Protein AF-U1PG19-F1 (afdb_monomer_lite)

Organism: NCBI:txid1238424

pLDDT: mean 70.71, std 24.13, range [26.44, 97.69]

InterPro domains:
  IPR036271 Tetracyclin repressor-like, C-terminal domain superfamily [SSF48498] (44-128)
  IPR039538 BetI-type transcriptional repressor, C-terminal [PF13977] (46-130)

Secondary structure (DSSP, 8-state):
------------------------------HHHHHHHHHHHHSSHHHHHHHHHHHHHTT-HHHHHHHHHHHHHHHHHHHHHHHHHHHTTS-B-S-HHHHHHHHHHHHHHHHHHHHHHS---HHHHHHHHHHTTTSTT-B----

Sequence (143 aa):
GECDDTHLGTEETTMCIDSETNANEDIVSSPSDTAKKEFKHCVGAHSQAYVELRAQAAHDEVFRKTITANERKLREELRACVDAGVATGAFDIDNADHTTEFLLTLIEGAIFRGATTGKIDTDALADILDENSGLPFIRTTYD

Radius of gyration: 24.46 Å; chains: 1; bounding box: 50×34×93 Å

Structure (mmCIF, N/CA/C/O backbone):
data_AF-U1PG19-F1
#
_entry.id   AF-U1PG19-F1
#
loop_
_atom_site.group_PDB
_atom_site.id
_atom_site.type_symbol
_atom_site.label_atom_id
_atom_site.label_alt_id
_atom_site.label_comp_id
_atom_site.label_asym_id
_atom_site.label_entity_id
_atom_site.label_seq_id
_atom_site.pdbx_PDB_ins_code
_atom_site.Cartn_x
_atom_site.Cartn_y
_atom_site.Cartn_z
_atom_site.occupancy
_atom_site.B_iso_or_equiv
_atom_site.auth_seq_id
_atom_site.auth_comp_id
_atom_site.auth_asym_id
_atom_site.auth_atom_id
_atom_site.pdbx_PDB_model_num
ATOM 1 N N . GLY A 1 1 ? 27.770 17.665 76.343 1.00 36.44 1 GLY A N 1
ATOM 2 C CA . GLY A 1 1 ? 27.845 17.100 74.990 1.00 36.44 1 GLY A CA 1
ATOM 3 C C . GLY A 1 1 ? 26.553 17.483 74.318 1.00 36.44 1 GLY A C 1
ATOM 4 O O . GLY A 1 1 ? 25.527 17.072 74.836 1.00 36.44 1 GLY A O 1
ATOM 5 N N . GLU A 1 2 ? 26.511 18.475 73.429 1.00 33.19 2 GLU A N 1
ATOM 6 C CA . GLU A 1 2 ? 27.207 18.511 72.122 1.00 33.19 2 GLU A CA 1
ATOM 7 C C . GLU A 1 2 ? 26.590 17.425 71.225 1.00 33.19 2 GLU A C 1
ATOM 9 O O . GLU A 1 2 ? 26.750 16.246 71.526 1.00 33.19 2 GLU A O 1
ATOM 14 N N . CYS A 1 3 ? 25.639 17.827 70.365 1.00 30.17 3 CYS A N 1
ATOM 15 C CA . CYS A 1 3 ? 25.789 17.928 68.892 1.00 30.17 3 CYS A CA 1
ATOM 16 C C . CYS A 1 3 ? 25.324 16.621 68.211 1.00 30.17 3 CYS A C 1
ATOM 18 O O . CYS A 1 3 ? 25.490 15.558 68.788 1.00 30.17 3 CYS A O 1
ATOM 20 N N . ASP A 1 4 ? 24.746 16.562 67.014 1.00 33.22 4 ASP A N 1
ATOM 21 C CA . ASP A 1 4 ? 24.291 17.536 66.022 1.00 33.22 4 ASP A CA 1
ATOM 22 C C . ASP A 1 4 ? 23.491 16.751 64.951 1.00 33.22 4 ASP A C 1
ATOM 24 O O . ASP A 1 4 ? 23.445 15.520 64.953 1.00 33.22 4 ASP A O 1
ATOM 28 N N . ASP A 1 5 ? 22.876 17.525 64.076 1.00 37.34 5 ASP A N 1
ATOM 29 C CA . ASP A 1 5 ? 22.006 17.306 62.933 1.00 37.34 5 ASP A CA 1
ATOM 30 C C . ASP A 1 5 ? 22.336 16.251 61.846 1.00 37.34 5 ASP A C 1
ATOM 32 O O . ASP A 1 5 ? 23.478 15.971 61.494 1.00 37.34 5 ASP A O 1
ATOM 36 N N . THR A 1 6 ? 21.246 15.884 61.150 1.00 35.66 6 THR A N 1
ATOM 37 C CA . THR A 1 6 ? 21.113 15.577 59.702 1.00 35.66 6 THR A CA 1
ATOM 38 C C . THR A 1 6 ? 21.745 14.310 59.098 1.00 35.66 6 THR A C 1
ATOM 40 O O . THR A 1 6 ? 22.948 14.108 59.132 1.00 35.66 6 THR A O 1
ATOM 43 N N . HIS A 1 7 ? 20.952 13.513 58.366 1.00 34.75 7 HIS A N 1
ATOM 44 C CA . HIS A 1 7 ? 20.749 13.692 56.915 1.00 34.75 7 HIS A CA 1
ATOM 45 C C . HIS A 1 7 ? 19.692 12.713 56.368 1.00 34.75 7 HIS A C 1
ATOM 47 O O . HIS A 1 7 ? 19.618 11.557 56.782 1.00 34.75 7 HIS A O 1
ATOM 53 N N . LEU A 1 8 ? 18.867 13.202 55.436 1.00 38.91 8 LEU A N 1
ATOM 54 C CA . LEU A 1 8 ? 17.895 12.426 54.668 1.00 38.91 8 LEU A CA 1
ATOM 55 C C . LEU A 1 8 ? 18.601 11.353 53.827 1.00 38.91 8 LEU A C 1
ATOM 57 O O . LEU A 1 8 ? 19.460 11.678 53.012 1.00 38.91 8 LEU A O 1
ATOM 61 N N . GLY A 1 9 ? 18.193 10.095 53.980 1.00 29.94 9 GLY A N 1
ATOM 62 C CA . GLY A 1 9 ? 18.505 9.029 53.032 1.00 29.94 9 GLY A CA 1
ATOM 63 C C . GLY A 1 9 ? 17.365 8.891 52.031 1.00 29.94 9 GLY A C 1
ATOM 64 O O . GLY A 1 9 ? 16.399 8.183 52.293 1.00 29.94 9 GLY A O 1
ATOM 65 N N . THR A 1 10 ? 17.447 9.599 50.907 1.00 32.84 10 THR A N 1
ATOM 66 C CA . THR A 1 10 ? 16.687 9.259 49.700 1.00 32.84 10 THR A CA 1
ATOM 67 C C . THR A 1 10 ? 17.171 7.907 49.193 1.00 32.84 10 THR A C 1
ATOM 69 O O . THR A 1 10 ? 18.342 7.758 48.852 1.00 32.84 10 THR A O 1
ATOM 72 N N . GLU A 1 11 ? 16.275 6.924 49.143 1.00 37.97 11 GLU A N 1
ATOM 73 C CA . GLU A 1 11 ? 16.494 5.680 48.408 1.00 37.97 11 GLU A CA 1
ATOM 74 C C . GLU A 1 11 ? 16.505 6.001 46.909 1.00 37.97 11 GLU A C 1
ATOM 76 O O . GLU A 1 11 ? 15.477 6.022 46.232 1.00 37.97 11 GLU A O 1
ATOM 81 N N . GLU A 1 12 ? 17.688 6.319 46.393 1.00 36.06 12 GLU A N 1
ATOM 82 C CA . GLU A 1 12 ? 17.942 6.380 44.963 1.00 36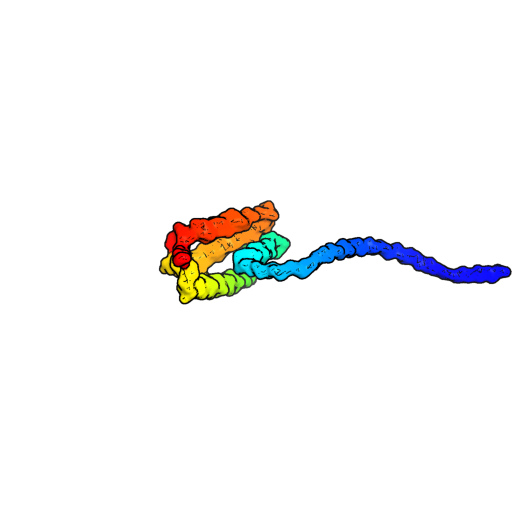.06 12 GLU A CA 1
ATOM 83 C C . GLU A 1 12 ? 18.011 4.932 44.457 1.00 36.06 12 GLU A C 1
ATOM 85 O O . GLU A 1 12 ? 18.976 4.203 44.687 1.00 36.06 12 GLU A O 1
ATOM 90 N N . THR A 1 13 ? 16.927 4.472 43.829 1.00 35.47 13 THR A N 1
ATOM 91 C CA . THR A 1 13 ? 16.932 3.211 43.084 1.00 35.47 13 THR A CA 1
ATOM 92 C C . THR A 1 13 ? 17.860 3.390 41.889 1.00 35.47 13 THR A C 1
ATOM 94 O O . THR A 1 13 ? 17.496 4.016 40.895 1.00 35.47 13 THR A O 1
ATOM 97 N N . THR A 1 14 ? 19.070 2.849 42.004 1.00 31.23 14 THR A N 1
ATOM 98 C CA . THR A 1 14 ? 20.024 2.701 40.906 1.00 31.23 14 THR A CA 1
ATOM 99 C C . THR A 1 14 ? 19.351 1.977 39.744 1.00 31.23 14 THR A C 1
ATOM 101 O O . THR A 1 14 ? 19.089 0.776 39.800 1.00 31.23 14 THR A O 1
ATOM 104 N N . MET A 1 15 ? 19.065 2.723 38.680 1.00 26.44 15 MET A N 1
ATOM 105 C CA . MET A 1 15 ? 18.690 2.182 37.382 1.00 26.44 15 MET A CA 1
ATOM 106 C C . MET A 1 15 ? 19.957 1.577 36.765 1.00 26.44 15 MET A C 1
ATOM 108 O O . MET A 1 15 ? 20.896 2.305 36.442 1.00 26.44 15 MET A O 1
ATOM 112 N N . CYS A 1 16 ? 20.024 0.250 36.642 1.00 27.67 16 CYS A N 1
ATOM 113 C CA . CYS A 1 16 ? 21.092 -0.405 35.891 1.00 27.67 16 CYS A CA 1
ATOM 114 C C . CYS A 1 16 ? 20.955 -0.007 34.417 1.00 27.67 16 CYS A C 1
ATOM 116 O O . CYS A 1 16 ? 20.045 -0.458 33.725 1.00 27.67 16 CYS A O 1
ATOM 118 N N . ILE A 1 17 ? 21.830 0.885 33.955 1.00 37.16 17 ILE A N 1
ATOM 119 C CA . ILE A 1 17 ? 22.062 1.089 32.529 1.00 37.16 17 ILE A CA 1
ATOM 120 C C . ILE A 1 17 ? 23.003 -0.031 32.107 1.00 37.16 17 ILE A C 1
ATOM 122 O O . ILE A 1 17 ? 24.210 0.045 32.355 1.00 37.16 17 ILE A O 1
ATOM 126 N N . ASP A 1 18 ? 22.450 -1.059 31.472 1.00 30.31 18 ASP A N 1
ATOM 127 C CA . ASP A 1 18 ? 23.242 -2.040 30.742 1.00 30.31 18 ASP A CA 1
ATOM 128 C C . ASP A 1 18 ? 23.890 -1.311 29.562 1.00 30.31 18 ASP A C 1
ATOM 130 O O . ASP A 1 18 ? 23.315 -1.112 28.493 1.00 30.31 18 ASP A O 1
ATOM 134 N N . SER A 1 19 ? 25.100 -0.817 29.814 1.00 38.44 19 SER A N 1
ATOM 135 C CA . SER A 1 19 ? 25.987 -0.276 28.798 1.00 38.44 19 SER A CA 1
ATOM 136 C C . SER A 1 19 ? 26.567 -1.455 28.028 1.00 38.44 19 SER A C 1
ATOM 138 O O . SER A 1 19 ? 27.701 -1.874 28.270 1.00 38.44 19 SER A O 1
ATOM 140 N N . GLU A 1 20 ? 25.787 -2.011 27.103 1.00 42.38 20 GLU A N 1
ATOM 141 C CA . GLU A 1 20 ? 26.351 -2.858 26.061 1.00 42.38 20 GLU A CA 1
ATOM 142 C C . GLU A 1 20 ? 27.177 -1.970 25.134 1.00 42.38 20 GLU A C 1
ATOM 144 O O . GLU A 1 20 ? 26.706 -1.303 24.215 1.00 42.38 20 GLU A O 1
ATOM 149 N N . THR A 1 21 ? 28.464 -1.946 25.462 1.00 42.09 21 THR A N 1
ATOM 150 C CA . THR A 1 21 ? 29.533 -1.575 24.552 1.00 42.09 21 THR A CA 1
ATOM 151 C C . THR A 1 21 ? 29.365 -2.450 23.322 1.00 42.09 21 THR A C 1
ATOM 153 O O . THR A 1 21 ? 29.509 -3.666 23.435 1.00 42.09 21 THR A O 1
ATOM 156 N N . ASN A 1 22 ? 29.095 -1.869 22.156 1.00 38.94 22 ASN A N 1
ATOM 157 C CA . ASN A 1 22 ? 29.403 -2.586 20.936 1.00 38.94 22 ASN A CA 1
ATOM 158 C C . ASN A 1 22 ? 30.220 -1.737 19.985 1.00 38.94 22 ASN A C 1
ATOM 160 O O . ASN A 1 22 ? 29.912 -0.587 19.674 1.00 38.94 22 ASN A O 1
ATOM 164 N N . ALA A 1 23 ? 31.349 -2.345 19.659 1.00 34.22 23 ALA A N 1
ATOM 165 C 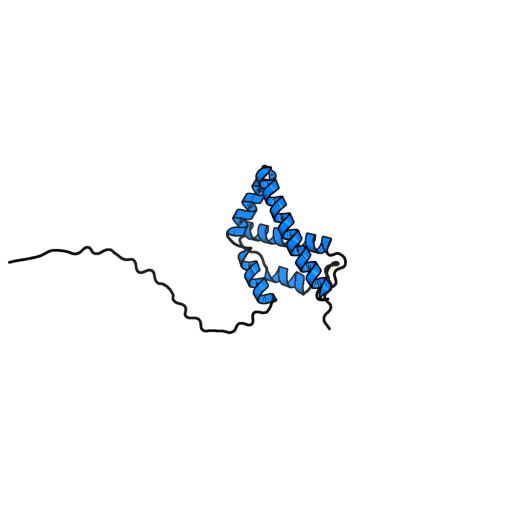CA . ALA A 1 23 ? 32.406 -1.812 18.858 1.00 34.22 23 ALA A CA 1
ATOM 166 C C . ALA A 1 23 ? 31.903 -1.506 17.450 1.00 34.22 23 ALA A C 1
ATOM 168 O O . ALA A 1 23 ? 30.953 -2.088 16.937 1.00 34.22 23 ALA A O 1
ATOM 169 N N . ASN A 1 24 ? 32.611 -0.560 16.862 1.00 45.06 24 ASN A N 1
ATOM 170 C CA . ASN A 1 24 ? 32.542 -0.121 15.490 1.00 45.06 24 ASN A CA 1
ATOM 171 C C . ASN A 1 24 ? 32.659 -1.320 14.523 1.00 45.06 24 ASN A C 1
ATOM 173 O O . ASN A 1 24 ? 33.767 -1.729 14.182 1.00 45.06 24 ASN A O 1
ATOM 177 N N . GLU A 1 25 ? 31.534 -1.881 14.085 1.00 39.22 25 GLU A N 1
ATOM 178 C CA . GLU A 1 25 ? 31.471 -2.631 12.834 1.00 39.22 25 GLU A CA 1
ATOM 179 C C . GLU A 1 25 ? 31.014 -1.655 11.752 1.00 39.22 25 GLU A C 1
ATOM 181 O O . GLU A 1 25 ? 29.897 -1.138 11.788 1.00 39.22 25 GLU A O 1
ATOM 186 N N . ASP A 1 26 ? 31.908 -1.377 10.802 1.00 39.78 26 ASP A N 1
ATOM 187 C CA . ASP A 1 26 ? 31.567 -0.813 9.498 1.00 39.78 26 ASP A CA 1
ATOM 188 C C . ASP A 1 26 ? 30.615 -1.789 8.792 1.00 39.78 26 ASP A C 1
ATOM 190 O O . ASP A 1 26 ? 31.011 -2.611 7.965 1.00 39.78 26 ASP A O 1
ATOM 194 N N . ILE A 1 27 ? 29.334 -1.740 9.150 1.00 46.56 27 ILE A N 1
ATOM 195 C CA . ILE A 1 27 ? 28.289 -2.449 8.430 1.00 46.56 27 ILE A CA 1
ATOM 196 C C . ILE A 1 27 ? 28.013 -1.605 7.192 1.00 46.56 27 ILE A C 1
ATOM 198 O O . ILE A 1 27 ? 27.209 -0.671 7.212 1.00 46.56 27 ILE A O 1
ATOM 202 N N . VAL A 1 28 ? 28.688 -1.941 6.091 1.00 42.88 28 VAL A N 1
ATOM 203 C CA . VAL A 1 28 ? 28.169 -1.655 4.751 1.00 42.88 28 VAL A CA 1
ATOM 204 C C . VAL A 1 28 ? 26.870 -2.450 4.632 1.00 42.88 28 VAL A C 1
ATOM 206 O O . VAL A 1 28 ? 26.850 -3.588 4.174 1.00 42.88 28 VAL A O 1
ATOM 209 N N . SER A 1 29 ? 25.794 -1.869 5.158 1.00 47.28 29 SER A N 1
ATOM 210 C CA . SER A 1 29 ? 24.448 -2.417 5.086 1.00 47.28 29 SER A CA 1
ATOM 211 C C . SER A 1 29 ? 24.073 -2.450 3.617 1.00 47.28 29 SER A C 1
ATOM 213 O O . SER A 1 29 ? 24.090 -1.411 2.947 1.00 47.28 29 SER A O 1
ATOM 215 N N . SER A 1 30 ? 23.766 -3.634 3.094 1.00 43.50 30 SER A N 1
ATOM 216 C CA . SER A 1 30 ? 23.215 -3.708 1.751 1.00 43.50 30 SER A CA 1
ATOM 217 C C . SER A 1 30 ? 21.875 -2.946 1.719 1.00 43.50 30 SER A C 1
ATOM 219 O O . SER A 1 30 ? 21.217 -2.768 2.756 1.00 43.50 30 SER A O 1
ATOM 221 N N . PRO A 1 31 ? 21.418 -2.475 0.547 1.00 50.66 31 PRO A N 1
ATOM 222 C CA . PRO A 1 31 ? 20.086 -1.885 0.422 1.00 50.66 31 PRO A CA 1
ATOM 223 C C . PRO A 1 31 ? 18.978 -2.806 0.971 1.00 50.66 31 PRO A C 1
ATOM 225 O O . PRO A 1 31 ? 18.011 -2.315 1.549 1.00 50.66 31 PRO A O 1
ATOM 228 N N . SER A 1 32 ? 19.166 -4.131 0.874 1.00 46.75 32 SER A N 1
ATOM 229 C CA . SER A 1 32 ? 18.267 -5.158 1.419 1.00 46.75 32 SER A CA 1
ATOM 230 C C . SER A 1 32 ? 18.247 -5.172 2.953 1.00 46.75 32 SER A C 1
ATOM 232 O O . SER A 1 32 ? 17.175 -5.181 3.555 1.00 46.75 32 SER A O 1
ATOM 234 N N . ASP A 1 33 ? 19.405 -5.079 3.611 1.00 43.47 33 ASP A N 1
ATOM 235 C CA . ASP A 1 33 ? 19.487 -5.078 5.082 1.00 43.47 33 ASP A CA 1
ATOM 236 C C . ASP A 1 33 ? 18.884 -3.805 5.689 1.00 43.47 33 ASP A C 1
ATOM 238 O O . ASP A 1 33 ? 18.214 -3.836 6.726 1.00 43.47 33 ASP A O 1
ATOM 242 N N . THR A 1 34 ? 19.049 -2.682 4.988 1.00 45.06 34 THR A N 1
ATOM 243 C CA . THR A 1 34 ? 18.416 -1.407 5.340 1.00 45.06 34 THR A CA 1
ATOM 244 C C . THR A 1 34 ? 16.896 -1.491 5.179 1.00 45.06 34 THR A C 1
ATOM 246 O O . THR A 1 34 ? 16.165 -1.131 6.099 1.00 45.06 34 THR A O 1
ATOM 249 N N . ALA A 1 35 ? 16.406 -2.046 4.065 1.00 51.34 35 ALA A N 1
ATOM 250 C CA . ALA A 1 35 ? 14.975 -2.237 3.830 1.00 51.34 35 ALA A CA 1
ATOM 251 C C . ALA A 1 35 ? 14.327 -3.161 4.878 1.00 51.34 35 ALA A C 1
ATOM 253 O O . ALA A 1 35 ? 13.268 -2.833 5.414 1.00 51.34 35 ALA A O 1
ATOM 254 N N . LYS A 1 36 ? 14.990 -4.268 5.243 1.00 44.03 36 LYS A N 1
ATOM 255 C CA . LYS A 1 36 ? 14.539 -5.194 6.299 1.00 44.03 36 LYS A CA 1
ATOM 256 C C . LYS A 1 36 ? 14.425 -4.507 7.664 1.00 44.03 36 LYS A C 1
ATOM 258 O O . LYS A 1 36 ? 13.453 -4.723 8.391 1.00 44.03 36 LYS A O 1
ATOM 263 N N . LYS A 1 37 ? 15.395 -3.654 8.015 1.00 43.03 37 LYS A N 1
ATOM 264 C CA . LYS A 1 37 ? 15.402 -2.904 9.281 1.00 43.03 37 LYS A CA 1
ATOM 265 C C . LYS A 1 37 ? 14.277 -1.867 9.351 1.00 43.03 37 LYS A C 1
ATOM 267 O O . LYS A 1 37 ? 13.609 -1.781 10.380 1.00 43.03 37 LYS A O 1
ATOM 272 N N . GLU A 1 38 ? 14.031 -1.138 8.265 1.00 50.62 38 GLU A N 1
ATOM 273 C CA . GLU A 1 38 ? 12.955 -0.140 8.181 1.00 50.62 38 GLU A CA 1
ATOM 274 C C . GLU A 1 38 ? 11.563 -0.794 8.219 1.00 50.62 38 GLU A C 1
ATOM 276 O O . GLU A 1 38 ? 10.682 -0.350 8.960 1.00 50.62 38 GLU A O 1
ATOM 281 N N . PHE A 1 39 ? 11.374 -1.925 7.527 1.00 49.50 39 PHE A N 1
ATOM 282 C CA . PHE A 1 39 ? 10.097 -2.648 7.538 1.00 49.50 39 PHE A CA 1
ATOM 283 C C . PHE A 1 39 ? 9.704 -3.142 8.936 1.00 49.50 39 PHE A C 1
ATOM 285 O O . PHE A 1 39 ? 8.527 -3.123 9.302 1.00 49.50 39 PHE A O 1
ATOM 292 N N . LYS A 1 40 ? 10.686 -3.534 9.757 1.00 49.25 40 LYS A N 1
ATOM 293 C CA . LYS A 1 40 ? 10.459 -3.981 11.138 1.00 49.25 40 LYS A CA 1
ATOM 294 C C . LYS A 1 40 ? 9.841 -2.887 12.020 1.00 49.25 40 LYS A C 1
ATOM 296 O O . LYS A 1 40 ? 9.074 -3.207 12.923 1.00 49.25 40 LYS A O 1
ATOM 301 N N . HIS A 1 41 ? 10.117 -1.607 11.757 1.00 50.75 41 HIS A N 1
ATOM 302 C CA . HIS A 1 41 ? 9.534 -0.485 12.507 1.00 50.75 41 HIS A CA 1
ATOM 303 C C . HIS A 1 41 ? 8.097 -0.140 12.084 1.00 50.75 41 HIS A C 1
ATOM 305 O O . HIS A 1 41 ? 7.339 0.410 12.887 1.00 50.75 41 HIS A O 1
ATOM 311 N N . CYS A 1 42 ? 7.674 -0.525 10.877 1.00 52.16 42 CYS A N 1
ATOM 312 C CA . CYS A 1 42 ? 6.280 -0.405 10.441 1.00 52.16 42 CYS A CA 1
ATOM 313 C C . CYS A 1 42 ? 5.349 -1.419 11.134 1.00 52.16 42 CYS A C 1
ATOM 315 O O . CYS A 1 42 ? 4.132 -1.231 11.148 1.00 52.16 42 CYS A O 1
ATOM 317 N N . VAL A 1 43 ? 5.907 -2.472 11.741 1.00 53.75 43 VAL A N 1
ATOM 318 C CA . VAL A 1 43 ? 5.181 -3.588 12.363 1.00 53.75 43 VAL A CA 1
ATOM 319 C C . VAL A 1 43 ? 5.393 -3.561 13.885 1.00 53.75 43 VAL A C 1
ATOM 321 O O . VAL A 1 43 ? 6.097 -4.381 14.464 1.00 53.75 43 VAL A O 1
ATOM 324 N N . GLY A 1 44 ? 4.799 -2.566 14.548 1.00 59.53 44 GLY A N 1
ATOM 325 C CA . GLY A 1 44 ? 4.887 -2.364 16.005 1.00 59.53 44 GLY A CA 1
ATOM 326 C C . GLY A 1 44 ? 3.699 -1.567 16.558 1.00 59.53 44 GLY A C 1
ATOM 327 O O . GLY A 1 44 ? 2.645 -1.535 15.926 1.00 59.53 44 GLY A O 1
ATOM 328 N N . ALA A 1 45 ? 3.843 -0.872 17.694 1.00 62.03 45 ALA A N 1
ATOM 329 C CA . ALA A 1 45 ? 2.764 -0.060 18.295 1.00 62.03 45 ALA A CA 1
ATOM 330 C C . ALA A 1 45 ? 2.139 0.966 17.317 1.00 62.03 45 ALA A C 1
ATOM 332 O O . ALA A 1 45 ? 0.943 1.246 17.372 1.00 62.03 45 ALA A O 1
ATOM 333 N N . HIS A 1 46 ? 2.924 1.463 16.355 1.00 73.12 46 HIS A N 1
ATOM 334 C CA . HIS A 1 46 ? 2.453 2.345 15.282 1.00 73.12 46 HIS A CA 1
ATOM 335 C C . HIS A 1 46 ? 1.418 1.682 14.352 1.00 73.12 46 HIS A C 1
ATOM 337 O O . HIS A 1 46 ? 0.491 2.349 13.896 1.00 73.12 46 HIS A O 1
ATOM 343 N N . SER A 1 47 ? 1.523 0.369 14.115 1.00 81.25 47 SER A N 1
ATOM 344 C CA . SER A 1 47 ? 0.579 -0.383 13.275 1.00 81.25 47 SER A CA 1
ATOM 345 C C . SER A 1 47 ? -0.798 -0.530 13.929 1.00 81.25 47 SER A C 1
ATOM 347 O O . SER A 1 47 ? -1.814 -0.424 13.246 1.00 81.25 47 SER A O 1
ATOM 349 N N . GLN A 1 48 ? -0.849 -0.698 15.256 1.00 88.00 48 GLN A N 1
ATOM 350 C CA . GLN A 1 48 ? -2.103 -0.793 16.011 1.00 88.00 48 GLN A CA 1
ATOM 351 C C . GLN A 1 48 ? -2.882 0.521 15.951 1.00 88.00 48 GLN A C 1
ATOM 353 O O . GLN A 1 48 ? -4.038 0.528 15.530 1.00 88.00 48 GLN A O 1
ATOM 358 N N . ALA A 1 49 ? -2.215 1.640 16.250 1.00 89.38 49 ALA A N 1
ATOM 359 C CA . ALA A 1 49 ? -2.817 2.966 16.139 1.00 89.38 49 ALA A CA 1
ATOM 360 C C . ALA A 1 49 ? -3.308 3.257 14.708 1.00 89.38 49 ALA A C 1
ATOM 362 O O . ALA A 1 49 ? -4.403 3.781 14.513 1.00 89.38 49 ALA A O 1
ATOM 363 N N . TYR A 1 50 ? -2.534 2.877 13.686 1.00 89.50 50 TYR A N 1
ATOM 364 C CA . TYR A 1 50 ? -2.949 3.032 12.291 1.00 89.50 50 TYR A CA 1
ATOM 365 C C . TYR A 1 50 ? -4.223 2.231 11.961 1.00 89.50 50 TYR A C 1
ATOM 367 O O . TYR A 1 50 ? -5.136 2.761 11.323 1.00 89.50 50 TYR A O 1
ATOM 375 N N . VAL A 1 51 ? -4.326 0.980 12.424 1.00 92.88 51 VAL A N 1
ATOM 376 C CA . VAL A 1 51 ? -5.524 0.147 12.223 1.00 92.88 51 VAL A CA 1
ATOM 377 C C . VAL A 1 51 ? -6.748 0.734 12.926 1.00 92.88 51 VAL A C 1
ATOM 379 O O . VAL A 1 51 ? -7.826 0.772 12.331 1.00 92.88 51 VAL A O 1
ATOM 382 N N . GLU A 1 52 ? -6.598 1.249 14.145 1.00 93.31 52 GLU A N 1
ATOM 383 C CA . GLU A 1 52 ? -7.686 1.918 14.869 1.00 93.31 52 GLU A CA 1
ATOM 384 C C . GLU A 1 52 ? -8.201 3.152 14.114 1.00 93.31 52 GLU A C 1
ATOM 386 O O . GLU A 1 52 ? -9.411 3.320 13.946 1.00 93.31 52 GLU A O 1
ATOM 391 N N . LEU A 1 53 ? -7.299 3.982 13.578 1.00 93.12 53 LEU A N 1
ATOM 392 C CA . LEU A 1 53 ? -7.667 5.143 12.759 1.00 93.12 53 LEU A CA 1
ATOM 393 C C . LEU A 1 53 ? -8.399 4.733 11.470 1.00 93.12 53 LEU A C 1
ATOM 395 O O . LEU A 1 53 ? -9.385 5.368 11.087 1.00 93.12 53 LEU A O 1
ATOM 399 N N . ARG A 1 54 ? -7.960 3.652 10.812 1.00 93.12 54 ARG A N 1
ATOM 400 C CA . ARG A 1 54 ? -8.634 3.094 9.624 1.00 93.12 54 ARG A CA 1
ATOM 401 C C . ARG A 1 54 ? -10.022 2.548 9.956 1.00 93.12 54 ARG A C 1
ATOM 403 O O . ARG A 1 54 ? -10.943 2.730 9.162 1.00 93.12 54 ARG A O 1
ATOM 410 N N . ALA A 1 55 ? -10.203 1.948 11.132 1.00 95.06 55 ALA A N 1
ATOM 411 C CA . ALA A 1 55 ? -11.520 1.517 11.593 1.00 95.06 55 ALA A CA 1
ATOM 412 C C . ALA A 1 55 ? -12.476 2.712 11.768 1.00 95.06 55 ALA A C 1
ATOM 414 O O . ALA A 1 55 ? -13.626 2.642 11.338 1.00 95.06 55 ALA A O 1
ATOM 415 N N . GLN A 1 56 ? -11.999 3.842 12.308 1.00 96.00 56 GLN A N 1
ATOM 416 C CA . GLN A 1 56 ? -12.810 5.065 12.409 1.00 96.00 56 GLN A CA 1
ATOM 417 C C . GLN A 1 56 ? -13.170 5.646 11.034 1.00 96.00 56 GLN A C 1
ATOM 419 O O . GLN A 1 56 ? -14.306 6.065 10.818 1.00 96.00 56 GLN A O 1
ATOM 424 N N . ALA A 1 57 ? -12.249 5.614 10.066 1.00 96.56 57 ALA A N 1
ATOM 425 C CA . ALA A 1 57 ? -12.484 6.113 8.706 1.00 96.56 57 ALA A CA 1
ATOM 426 C C . ALA A 1 57 ? -13.659 5.429 7.970 1.00 96.56 57 ALA A C 1
ATOM 428 O O . ALA A 1 57 ? -14.271 6.027 7.072 1.00 96.56 57 ALA A O 1
ATOM 429 N N . ALA A 1 58 ? -14.019 4.200 8.359 1.00 95.75 58 ALA A N 1
ATOM 430 C CA . ALA A 1 58 ? -15.196 3.511 7.829 1.00 95.75 58 ALA A CA 1
ATOM 431 C C . ALA A 1 58 ? -16.509 4.233 8.183 1.00 95.75 58 ALA A C 1
ATOM 433 O O . ALA A 1 58 ? -17.473 4.184 7.416 1.00 95.75 58 ALA A O 1
ATOM 434 N N . HIS A 1 59 ? -16.536 4.962 9.299 1.00 95.81 59 HIS A N 1
ATOM 435 C CA . HIS A 1 59 ? -17.744 5.579 9.850 1.00 95.81 59 HIS A CA 1
ATOM 436 C C . HIS A 1 59 ? -17.669 7.108 9.958 1.00 95.81 59 HIS A C 1
ATOM 438 O O . HIS A 1 59 ? -18.712 7.748 10.056 1.00 95.81 59 HIS A O 1
ATOM 444 N N . ASP A 1 60 ? -16.475 7.698 9.873 1.00 97.69 60 ASP A N 1
ATOM 445 C CA . ASP A 1 60 ? -16.247 9.135 10.035 1.00 97.69 60 ASP A CA 1
ATOM 446 C C . ASP A 1 60 ? -15.521 9.747 8.822 1.00 97.69 60 ASP A C 1
ATOM 448 O O . ASP A 1 60 ? -14.465 9.280 8.381 1.00 97.69 60 ASP A O 1
ATOM 452 N N . GLU A 1 61 ? -16.093 10.820 8.266 1.00 96.06 61 GLU A N 1
ATOM 453 C CA . GLU A 1 61 ? -15.580 11.478 7.060 1.00 96.06 61 GLU A CA 1
ATOM 454 C C . GLU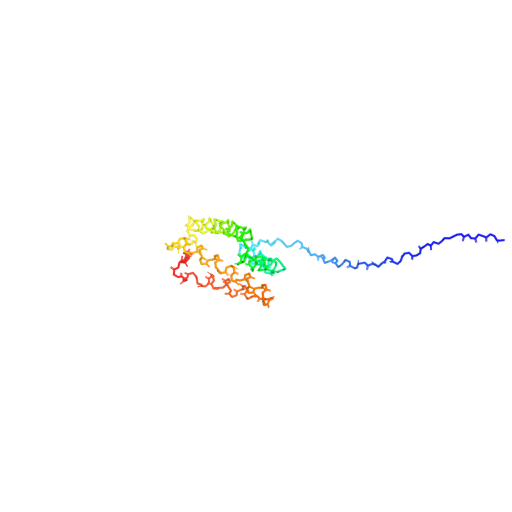 A 1 61 ? -14.261 12.234 7.260 1.00 96.06 61 GLU A C 1
ATOM 456 O O . GLU A 1 61 ? -13.486 12.363 6.309 1.00 96.06 61 GLU A O 1
ATOM 461 N N . VAL A 1 62 ? -13.994 12.757 8.457 1.00 96.00 62 VAL A N 1
ATOM 462 C CA . VAL A 1 62 ? -12.744 13.463 8.770 1.00 96.00 62 VAL A CA 1
ATOM 463 C C . VAL A 1 62 ? -11.598 12.461 8.797 1.00 96.00 62 VAL A C 1
ATOM 465 O O . VAL A 1 62 ? -10.563 12.684 8.156 1.00 96.00 62 VAL A O 1
ATOM 468 N N . PHE A 1 63 ? -11.808 11.318 9.454 1.00 93.88 63 PHE A N 1
ATOM 469 C CA . PHE A 1 63 ? -10.842 10.222 9.426 1.00 93.88 63 PHE A CA 1
ATOM 470 C C . PHE A 1 63 ? -10.674 9.675 8.008 1.00 93.88 63 PHE A C 1
ATOM 472 O O . PHE A 1 63 ? -9.542 9.511 7.558 1.00 93.88 63 PHE A O 1
ATOM 479 N N . ARG A 1 64 ? -11.765 9.500 7.249 1.00 97.06 64 ARG A N 1
ATOM 480 C CA . ARG A 1 64 ? -11.696 9.048 5.851 1.00 97.06 64 ARG A CA 1
ATOM 481 C C . ARG A 1 64 ? -10.863 9.972 4.974 1.00 97.06 64 ARG A C 1
ATOM 483 O O . ARG A 1 64 ? -9.958 9.501 4.299 1.00 97.06 64 ARG A O 1
ATOM 490 N N . LYS A 1 65 ? -11.106 11.285 5.024 1.00 96.88 65 LYS A N 1
ATOM 491 C CA . LYS A 1 65 ? -10.320 12.273 4.266 1.00 96.88 65 LYS A CA 1
ATOM 492 C C . LYS A 1 65 ? -8.841 12.223 4.632 1.00 96.88 65 LYS A C 1
ATOM 494 O O . LYS A 1 65 ? -7.996 12.301 3.744 1.00 96.88 65 LYS A O 1
ATOM 499 N N . THR A 1 66 ? -8.536 12.075 5.919 1.00 93.81 66 THR A N 1
ATOM 500 C CA . THR A 1 66 ? -7.155 11.996 6.410 1.00 93.81 66 THR A CA 1
ATOM 501 C C . THR A 1 66 ? -6.459 10.731 5.909 1.00 93.81 66 THR A C 1
ATOM 503 O O . THR A 1 66 ? -5.373 10.820 5.341 1.00 93.81 66 THR A O 1
ATOM 506 N N . ILE A 1 67 ? -7.102 9.567 6.045 1.00 93.94 67 ILE A N 1
ATOM 507 C CA . ILE A 1 67 ? -6.573 8.291 5.548 1.00 93.94 67 ILE A CA 1
ATOM 508 C C . ILE A 1 67 ? -6.385 8.333 4.029 1.00 93.94 67 ILE A C 1
ATOM 510 O O . ILE A 1 67 ? -5.293 8.034 3.562 1.00 93.94 67 ILE A O 1
ATOM 514 N N . THR A 1 68 ? -7.374 8.800 3.259 1.00 95.75 68 THR A N 1
ATOM 515 C CA . THR A 1 68 ? -7.263 8.923 1.795 1.00 95.75 68 THR A CA 1
ATOM 516 C C . THR A 1 68 ? -6.136 9.869 1.372 1.00 95.75 68 THR A C 1
ATOM 518 O O . THR A 1 68 ? -5.436 9.609 0.395 1.00 95.75 68 THR A O 1
ATOM 521 N N . ALA A 1 69 ? -5.928 10.978 2.089 1.00 94.62 69 ALA A N 1
ATOM 522 C CA . ALA A 1 69 ? -4.827 11.890 1.795 1.00 94.62 69 ALA A CA 1
ATOM 523 C C . ALA A 1 69 ? -3.457 11.251 2.066 1.00 94.62 69 ALA A C 1
ATOM 525 O O . ALA A 1 69 ? -2.528 11.473 1.289 1.00 94.62 69 ALA A O 1
ATOM 526 N N . ASN A 1 70 ? -3.335 10.464 3.136 1.00 91.31 70 ASN A N 1
ATOM 527 C CA . ASN A 1 70 ? -2.104 9.746 3.459 1.00 91.31 70 ASN A CA 1
ATOM 528 C C . ASN A 1 70 ? -1.830 8.610 2.470 1.00 91.31 70 ASN A C 1
ATOM 530 O O . ASN A 1 70 ? -0.717 8.509 1.968 1.00 91.31 70 ASN A O 1
ATOM 534 N N . GLU A 1 71 ? -2.842 7.808 2.144 1.00 94.56 71 GLU A N 1
ATOM 535 C CA . GLU A 1 71 ? -2.740 6.715 1.173 1.00 94.56 71 GLU A CA 1
ATOM 536 C C . GLU A 1 71 ? -2.324 7.237 -0.206 1.00 94.56 71 GLU A C 1
ATOM 538 O O . GLU A 1 71 ? -1.432 6.680 -0.839 1.00 94.56 71 GLU A O 1
ATOM 543 N N . ARG A 1 72 ? -2.875 8.381 -0.636 1.00 96.69 72 ARG A N 1
ATOM 544 C CA . ARG A 1 72 ? -2.461 9.033 -1.883 1.00 96.69 72 ARG A CA 1
ATOM 545 C C . ARG A 1 72 ? -0.982 9.423 -1.881 1.00 96.69 72 ARG A C 1
ATOM 547 O O . ARG A 1 72 ? -0.307 9.172 -2.871 1.00 96.69 72 ARG A O 1
ATOM 554 N N . LYS A 1 73 ? -0.474 10.003 -0.788 1.00 95.31 73 LYS A N 1
ATOM 555 C CA . LYS A 1 73 ? 0.955 10.345 -0.672 1.00 95.31 73 LYS A CA 1
ATOM 556 C C . LYS A 1 73 ? 1.836 9.099 -0.704 1.00 95.31 73 LYS A C 1
ATOM 558 O O . LYS A 1 73 ? 2.806 9.066 -1.447 1.00 95.31 73 LYS A O 1
ATOM 563 N N . LEU A 1 74 ? 1.459 8.062 0.045 1.00 92.69 74 LEU A N 1
ATOM 564 C CA . LEU A 1 74 ? 2.191 6.797 0.062 1.00 92.69 74 LEU A CA 1
ATOM 565 C C . LEU A 1 74 ? 2.209 6.142 -1.327 1.00 92.69 74 LEU A C 1
ATOM 567 O O . LEU A 1 74 ? 3.246 5.661 -1.771 1.00 92.69 74 LEU A O 1
ATOM 571 N N . ARG A 1 75 ? 1.082 6.178 -2.048 1.00 96.50 75 ARG A N 1
ATOM 572 C CA . ARG A 1 75 ? 0.998 5.721 -3.439 1.00 96.50 75 ARG A CA 1
ATOM 573 C C . ARG A 1 75 ? 1.929 6.518 -4.355 1.00 96.50 75 ARG A C 1
ATOM 575 O O . ARG A 1 75 ? 2.603 5.916 -5.183 1.00 96.50 75 ARG A O 1
ATOM 582 N N . GLU A 1 76 ? 1.949 7.846 -4.237 1.00 97.44 76 GLU A N 1
ATOM 583 C CA . GLU A 1 76 ? 2.814 8.729 -5.037 1.00 97.44 76 GLU A CA 1
ATOM 584 C C . GLU A 1 76 ? 4.305 8.421 -4.795 1.00 97.44 76 GLU A C 1
ATOM 586 O O . GLU A 1 76 ? 5.067 8.290 -5.752 1.00 97.44 76 GLU A O 1
ATOM 591 N N . GLU A 1 77 ? 4.712 8.224 -3.538 1.00 95.94 77 GLU A N 1
ATOM 592 C CA . GLU A 1 77 ? 6.084 7.839 -3.175 1.00 95.94 77 GLU A CA 1
ATOM 593 C C . GLU A 1 77 ? 6.450 6.452 -3.713 1.00 95.94 77 GLU A C 1
ATOM 595 O O . GLU A 1 77 ? 7.487 6.276 -4.354 1.00 95.94 77 GLU A O 1
ATOM 600 N N . LEU A 1 78 ? 5.566 5.472 -3.527 1.00 94.56 78 LEU A N 1
ATOM 601 C CA . LEU A 1 78 ? 5.770 4.114 -4.020 1.00 94.56 78 LEU A CA 1
ATOM 602 C C . LEU A 1 78 ? 5.855 4.073 -5.549 1.00 94.56 78 LEU A C 1
ATOM 604 O O . LEU A 1 78 ? 6.689 3.361 -6.107 1.00 94.56 78 LEU A O 1
ATOM 608 N N . ARG A 1 79 ? 5.034 4.872 -6.238 1.00 96.69 79 ARG A N 1
ATOM 609 C CA . ARG A 1 79 ? 5.094 5.021 -7.692 1.00 96.69 79 ARG A CA 1
ATOM 610 C C . ARG A 1 79 ? 6.429 5.603 -8.143 1.00 96.69 79 ARG A C 1
ATOM 612 O O . ARG A 1 79 ? 7.014 5.080 -9.086 1.00 96.69 79 ARG A O 1
ATOM 619 N N . ALA A 1 80 ? 6.939 6.618 -7.448 1.00 96.38 80 ALA A N 1
ATOM 620 C CA . ALA A 1 80 ? 8.244 7.194 -7.752 1.00 96.38 80 ALA A CA 1
ATOM 621 C C . ALA A 1 80 ? 9.382 6.170 -7.595 1.00 96.38 80 ALA A C 1
ATOM 623 O O . ALA A 1 80 ? 10.289 6.135 -8.425 1.00 96.38 80 ALA A O 1
ATOM 624 N N . CYS A 1 81 ? 9.324 5.298 -6.581 1.00 93.12 81 CYS A N 1
ATOM 625 C CA . CYS A 1 81 ? 10.284 4.200 -6.424 1.00 93.12 81 CYS A CA 1
ATOM 626 C C . CYS A 1 81 ? 10.211 3.192 -7.580 1.00 93.12 81 CYS A C 1
ATOM 628 O O . CYS A 1 81 ? 11.247 2.785 -8.107 1.00 93.12 81 CYS A O 1
ATOM 630 N N . VAL A 1 82 ? 8.998 2.812 -7.992 1.00 91.88 82 VAL A N 1
ATOM 631 C CA . VAL A 1 82 ? 8.772 1.916 -9.135 1.00 91.88 82 VAL A CA 1
ATOM 632 C C . VAL A 1 82 ? 9.326 2.535 -10.421 1.00 91.88 82 VAL A C 1
ATOM 634 O O . VAL A 1 82 ? 10.100 1.889 -11.124 1.00 91.88 82 VAL A O 1
ATOM 637 N N . ASP A 1 83 ? 8.999 3.799 -10.700 1.00 93.50 83 ASP A N 1
ATOM 638 C CA . ASP A 1 83 ? 9.483 4.514 -11.885 1.00 93.50 83 ASP A CA 1
ATOM 639 C C . ASP A 1 83 ? 11.012 4.637 -11.895 1.00 93.50 83 ASP A C 1
ATOM 641 O O . ASP A 1 83 ? 11.641 4.459 -12.939 1.00 93.50 83 ASP A O 1
ATOM 645 N N . ALA A 1 84 ? 11.627 4.895 -10.736 1.00 92.00 84 ALA A N 1
ATOM 646 C CA . ALA A 1 84 ? 13.079 4.958 -10.612 1.00 92.00 84 ALA A CA 1
ATOM 647 C C . ALA A 1 84 ? 13.743 3.614 -10.945 1.00 92.00 84 ALA A C 1
ATOM 649 O O . ALA A 1 84 ? 14.728 3.597 -11.679 1.00 92.00 84 ALA A O 1
ATOM 650 N N . GLY A 1 85 ? 13.202 2.495 -10.455 1.00 87.75 85 GLY A N 1
ATOM 651 C CA . GLY A 1 85 ? 13.752 1.174 -10.761 1.00 87.75 85 GLY A CA 1
ATOM 652 C C . GLY A 1 85 ? 13.531 0.737 -12.213 1.00 87.75 85 GLY A C 1
ATOM 653 O O . GLY A 1 85 ? 14.409 0.100 -12.790 1.00 87.75 85 GLY A O 1
ATOM 654 N N . VAL A 1 86 ? 12.425 1.141 -12.848 1.00 90.12 86 VAL A N 1
ATOM 655 C CA . VAL A 1 86 ? 12.233 0.949 -14.299 1.00 90.12 86 VAL A CA 1
ATOM 656 C C . VAL A 1 86 ? 13.245 1.777 -15.092 1.00 90.12 86 VAL A C 1
ATOM 658 O O . VAL A 1 86 ? 13.877 1.273 -16.018 1.00 90.12 86 VAL A O 1
ATOM 661 N N . ALA A 1 87 ? 13.453 3.041 -14.715 1.00 91.25 87 ALA A N 1
ATOM 662 C CA . ALA A 1 87 ? 14.376 3.934 -15.410 1.00 91.25 87 ALA A CA 1
ATOM 663 C C . ALA A 1 87 ? 15.842 3.470 -15.339 1.00 91.25 87 ALA A C 1
ATOM 665 O O . ALA A 1 87 ? 16.604 3.715 -16.274 1.00 91.25 87 ALA A O 1
ATOM 666 N N . THR A 1 88 ? 16.246 2.802 -14.254 1.00 90.81 88 THR A N 1
ATOM 667 C CA . THR A 1 88 ? 17.593 2.229 -14.105 1.00 90.81 88 THR A CA 1
ATOM 668 C C . THR A 1 88 ? 17.733 0.831 -14.708 1.00 90.81 88 THR A C 1
ATOM 670 O O . THR A 1 88 ? 18.840 0.297 -14.718 1.00 90.81 88 THR A O 1
ATOM 673 N N . GLY A 1 89 ? 16.644 0.235 -15.206 1.00 86.44 89 GLY A N 1
ATOM 674 C CA . GLY A 1 89 ? 16.617 -1.150 -15.681 1.00 86.44 89 GLY A CA 1
ATOM 675 C C . GLY A 1 89 ? 16.663 -2.195 -14.562 1.00 86.44 89 GLY A C 1
ATOM 676 O O . GLY A 1 89 ? 16.814 -3.377 -14.844 1.00 86.44 89 GLY A O 1
ATOM 677 N N . ALA A 1 90 ? 16.531 -1.787 -13.296 1.00 85.56 90 ALA A N 1
ATOM 678 C CA . ALA A 1 90 ? 16.447 -2.715 -12.171 1.00 85.56 90 ALA A CA 1
ATOM 679 C C . ALA A 1 90 ? 15.116 -3.486 -12.163 1.00 85.56 90 ALA A C 1
ATOM 681 O O . ALA A 1 90 ? 15.071 -4.630 -11.710 1.00 85.56 90 ALA A O 1
ATOM 682 N N . PHE A 1 91 ? 14.044 -2.867 -12.670 1.00 84.69 91 PHE A N 1
ATOM 683 C CA . PHE A 1 91 ? 12.717 -3.469 -12.771 1.00 84.69 91 PHE A CA 1
ATOM 684 C C . PHE A 1 91 ? 12.237 -3.524 -14.231 1.00 84.69 91 PHE A C 1
ATOM 686 O O . PHE A 1 91 ? 12.189 -2.506 -14.916 1.00 84.69 91 PHE A O 1
ATOM 693 N N . ASP A 1 92 ? 11.811 -4.700 -14.681 1.00 84.62 92 ASP A N 1
ATOM 694 C CA . ASP A 1 92 ? 11.119 -4.951 -15.950 1.00 84.62 92 ASP A CA 1
ATOM 695 C C . ASP A 1 92 ? 9.612 -5.072 -15.669 1.00 84.62 92 ASP A C 1
ATOM 697 O O . ASP A 1 92 ? 9.108 -6.127 -15.290 1.00 84.62 92 ASP A O 1
ATOM 701 N N . ILE A 1 93 ? 8.902 -3.942 -15.741 1.00 85.50 93 ILE A N 1
ATOM 702 C CA . ILE A 1 93 ? 7.512 -3.812 -15.284 1.00 85.50 93 ILE A CA 1
ATOM 703 C C . ILE A 1 93 ? 6.580 -3.512 -16.446 1.00 85.50 93 ILE A C 1
ATOM 705 O O . ILE A 1 93 ? 6.700 -2.468 -17.085 1.00 85.50 93 ILE A O 1
ATOM 709 N N . ASP A 1 94 ? 5.575 -4.367 -16.639 1.00 84.56 94 ASP A N 1
ATOM 710 C CA . ASP A 1 94 ? 4.580 -4.203 -17.705 1.00 84.56 94 ASP A CA 1
ATOM 711 C C . ASP A 1 94 ? 3.702 -2.958 -17.495 1.00 84.56 94 ASP A C 1
ATOM 713 O O . ASP A 1 94 ? 3.339 -2.265 -18.448 1.00 84.56 94 ASP A O 1
ATOM 717 N N . ASN A 1 95 ? 3.336 -2.655 -16.244 1.00 89.62 95 ASN A N 1
ATOM 718 C CA . ASN A 1 95 ? 2.589 -1.446 -15.909 1.00 89.62 95 ASN A CA 1
ATOM 719 C C . ASN A 1 95 ? 2.905 -0.973 -14.474 1.00 89.62 95 ASN A C 1
ATOM 721 O O . ASN A 1 95 ? 2.718 -1.642 -13.466 1.00 89.62 95 ASN A O 1
ATOM 725 N N . ALA A 1 96 ? 3.433 0.231 -14.340 1.00 90.50 96 ALA A N 1
ATOM 726 C CA . ALA A 1 96 ? 3.866 0.673 -13.021 1.00 90.50 96 ALA A CA 1
ATOM 727 C C . ALA A 1 96 ? 2.686 1.031 -12.089 1.00 90.50 96 ALA A C 1
ATOM 729 O O . ALA A 1 96 ? 2.830 0.929 -10.877 1.00 90.50 96 ALA A O 1
ATOM 730 N N . ASP A 1 97 ? 1.488 1.330 -12.610 1.00 93.06 97 ASP A N 1
ATOM 731 C CA . ASP A 1 97 ? 0.333 1.695 -11.780 1.00 93.06 97 ASP A CA 1
ATOM 732 C C . ASP A 1 97 ? -0.267 0.490 -11.071 1.00 93.06 97 ASP A C 1
ATOM 734 O O . ASP A 1 97 ? -0.595 0.594 -9.887 1.00 93.06 97 ASP A O 1
ATOM 738 N N . HIS A 1 98 ? -0.410 -0.650 -11.758 1.00 92.31 98 HIS A N 1
ATOM 739 C CA . HIS A 1 98 ? -0.910 -1.841 -11.069 1.00 92.31 98 HIS A CA 1
ATOM 740 C C . HIS A 1 98 ? 0.164 -2.448 -10.160 1.00 92.31 98 HIS A C 1
ATOM 742 O O . HIS A 1 98 ? -0.201 -2.962 -9.107 1.00 92.31 98 HIS A O 1
ATOM 748 N N . THR A 1 99 ? 1.463 -2.339 -10.493 1.00 90.75 99 THR A N 1
ATOM 749 C CA . THR A 1 99 ? 2.531 -2.693 -9.539 1.00 90.75 99 THR A CA 1
ATOM 750 C C . THR A 1 99 ? 2.421 -1.848 -8.277 1.00 90.75 99 THR A C 1
ATOM 752 O O . THR A 1 99 ? 2.422 -2.396 -7.178 1.00 90.75 99 THR A O 1
ATOM 755 N N . THR A 1 100 ? 2.290 -0.524 -8.404 1.00 94.12 100 THR A N 1
ATOM 756 C CA . THR A 1 100 ? 2.139 0.360 -7.243 1.00 94.12 100 THR A CA 1
ATOM 757 C C . THR A 1 100 ? 0.905 -0.002 -6.418 1.00 94.12 100 THR A C 1
ATOM 759 O O . THR A 1 100 ? 1.002 -0.082 -5.198 1.00 94.12 100 THR A O 1
ATOM 762 N N . GLU A 1 101 ? -0.238 -0.258 -7.059 1.00 95.06 101 GLU A N 1
ATOM 763 C CA . GLU A 1 101 ? -1.462 -0.687 -6.366 1.00 95.06 101 GLU A CA 1
ATOM 764 C C . GLU A 1 101 ? -1.266 -2.004 -5.605 1.00 95.06 101 GLU A C 1
ATOM 766 O O . GLU A 1 101 ? -1.652 -2.127 -4.440 1.00 95.06 101 GLU A O 1
ATOM 771 N N . PHE A 1 102 ? -0.637 -2.985 -6.253 1.00 91.69 102 PHE A N 1
ATOM 772 C CA . PHE A 1 102 ? -0.344 -4.282 -5.659 1.00 91.69 102 PHE A CA 1
ATOM 773 C C . PHE A 1 102 ? 0.559 -4.143 -4.432 1.00 91.69 102 PHE A C 1
ATOM 775 O O . PHE A 1 102 ? 0.237 -4.665 -3.365 1.00 91.69 102 PHE A O 1
ATOM 782 N N . LEU A 1 103 ? 1.665 -3.408 -4.568 1.00 91.00 103 LEU A N 1
ATOM 783 C CA . LEU A 1 103 ? 2.619 -3.190 -3.486 1.00 91.00 103 LEU A CA 1
ATOM 784 C C . LEU A 1 103 ? 1.974 -2.433 -2.318 1.00 91.00 103 LEU A C 1
ATOM 786 O O . LEU A 1 103 ? 2.145 -2.840 -1.171 1.00 91.00 103 LEU A O 1
ATOM 790 N N . LEU A 1 104 ? 1.180 -1.393 -2.592 1.00 93.75 104 LEU A N 1
ATOM 791 C CA . LEU A 1 104 ? 0.441 -0.662 -1.560 1.00 93.75 104 LEU A CA 1
ATOM 792 C C . LEU A 1 104 ? -0.509 -1.597 -0.801 1.00 93.75 104 LEU A C 1
ATOM 794 O O . LEU A 1 104 ? -0.481 -1.645 0.428 1.00 93.75 104 LEU A O 1
ATOM 798 N N . THR A 1 105 ? -1.288 -2.400 -1.528 1.00 94.12 105 THR A N 1
ATOM 799 C CA . THR A 1 105 ? -2.212 -3.380 -0.940 1.00 94.12 105 THR A CA 1
ATOM 800 C C . THR A 1 105 ? -1.474 -4.403 -0.071 1.00 94.12 105 THR A C 1
ATOM 802 O O . THR A 1 105 ? -1.924 -4.732 1.030 1.00 94.12 105 THR A O 1
ATOM 805 N N . LEU A 1 106 ? -0.325 -4.902 -0.538 1.00 91.56 106 LEU A N 1
ATOM 806 C CA . LEU A 1 106 ? 0.502 -5.859 0.194 1.00 91.56 106 LEU A CA 1
ATOM 807 C C . LEU A 1 106 ? 1.040 -5.257 1.500 1.00 91.56 106 LEU A C 1
ATOM 809 O O . LEU A 1 106 ? 0.927 -5.887 2.554 1.00 91.56 106 LEU A O 1
ATOM 813 N N . ILE A 1 107 ? 1.573 -4.033 1.440 1.00 89.00 107 ILE A N 1
ATOM 814 C CA . ILE A 1 107 ? 2.085 -3.286 2.598 1.00 89.00 107 ILE A CA 1
ATOM 815 C C . ILE A 1 107 ? 0.968 -3.058 3.620 1.00 89.00 107 ILE A C 1
ATOM 817 O O . ILE A 1 107 ? 1.137 -3.359 4.802 1.00 89.00 107 ILE A O 1
ATOM 821 N N . GLU A 1 108 ? -0.199 -2.580 3.186 1.00 91.44 108 GLU A N 1
ATOM 822 C CA . GLU A 1 108 ? -1.330 -2.355 4.087 1.00 91.44 108 GLU A CA 1
ATOM 823 C C . GLU A 1 108 ? -1.836 -3.657 4.723 1.00 91.44 108 GLU A C 1
ATOM 825 O O . GLU A 1 108 ? -2.162 -3.683 5.914 1.00 91.44 108 GLU A O 1
ATOM 830 N N . GLY A 1 109 ? -1.854 -4.756 3.964 1.00 91.31 109 GLY A N 1
ATOM 831 C CA . GLY A 1 109 ? -2.176 -6.085 4.478 1.00 91.31 109 GLY A CA 1
ATOM 832 C C . GLY A 1 109 ? -1.165 -6.573 5.519 1.00 91.31 109 GLY A C 1
ATOM 833 O O . GLY A 1 109 ? -1.557 -7.131 6.547 1.00 91.31 109 GLY A O 1
ATOM 834 N N . ALA A 1 110 ? 0.126 -6.326 5.294 1.00 89.00 110 ALA A N 1
ATOM 835 C CA . ALA A 1 110 ? 1.192 -6.630 6.243 1.00 89.00 110 ALA A CA 1
ATOM 836 C C . ALA A 1 110 ? 1.035 -5.824 7.543 1.00 89.00 110 ALA A C 1
ATOM 838 O O . ALA A 1 110 ? 1.033 -6.417 8.623 1.00 89.00 110 ALA A O 1
ATOM 839 N N . ILE A 1 111 ? 0.803 -4.510 7.451 1.00 88.25 111 ILE A N 1
ATOM 840 C CA . ILE A 1 111 ? 0.543 -3.634 8.607 1.00 88.25 111 ILE A CA 1
ATOM 841 C C . ILE A 1 111 ? -0.674 -4.135 9.393 1.00 88.25 111 ILE A C 1
ATOM 843 O O . ILE A 1 111 ? -0.607 -4.286 10.614 1.00 88.25 111 ILE A O 1
ATOM 847 N N . PHE A 1 112 ? -1.774 -4.451 8.704 1.00 91.19 112 PHE A N 1
ATOM 848 C CA . PHE A 1 112 ? -2.998 -4.927 9.344 1.00 91.19 112 PHE A CA 1
ATOM 849 C C . PHE A 1 112 ? -2.796 -6.269 10.060 1.00 91.19 112 PHE A C 1
ATOM 851 O O . PHE A 1 112 ? -3.186 -6.429 11.220 1.00 91.19 112 PHE A O 1
ATOM 858 N N . ARG A 1 113 ? -2.161 -7.244 9.398 1.00 91.31 113 ARG A N 1
ATOM 859 C CA . ARG A 1 113 ? -1.855 -8.550 10.004 1.00 91.31 113 ARG A CA 1
ATOM 860 C C . ARG A 1 113 ? -0.889 -8.403 11.174 1.00 91.31 113 ARG A C 1
ATOM 862 O O . ARG A 1 113 ? -1.103 -9.031 12.206 1.00 91.31 113 ARG A O 1
ATOM 869 N N . GLY A 1 114 ? 0.120 -7.549 11.050 1.00 88.81 114 GLY A N 1
ATOM 870 C CA . GLY A 1 114 ? 1.061 -7.234 12.120 1.00 88.81 114 GLY A CA 1
ATOM 871 C C . GLY A 1 114 ? 0.367 -6.697 13.364 1.00 88.81 114 GLY A C 1
ATOM 872 O O . GLY A 1 114 ? 0.533 -7.250 14.450 1.00 88.81 114 GLY A O 1
ATOM 873 N N . ALA A 1 115 ? -0.492 -5.695 13.185 1.00 89.25 115 ALA A N 1
ATOM 874 C CA . ALA A 1 115 ? -1.257 -5.086 14.267 1.00 89.25 115 ALA A CA 1
ATOM 875 C C . ALA A 1 115 ? -2.200 -6.074 14.974 1.00 89.25 115 ALA A C 1
ATOM 877 O O . ALA A 1 115 ? -2.356 -6.016 16.193 1.00 89.25 115 ALA A O 1
ATOM 878 N N . THR A 1 116 ? -2.834 -6.975 14.215 1.00 89.81 116 THR A N 1
ATOM 879 C CA . THR A 1 116 ? -3.906 -7.856 14.717 1.00 89.81 116 THR A CA 1
ATOM 880 C C . THR A 1 116 ? -3.429 -9.225 15.195 1.00 89.81 116 THR A C 1
ATOM 882 O O . THR A 1 116 ? -4.123 -9.871 15.975 1.00 89.81 116 THR A O 1
ATOM 885 N N . THR A 1 117 ? -2.254 -9.679 14.755 1.00 89.56 117 THR A N 1
ATOM 886 C CA . THR A 1 117 ? -1.708 -11.001 15.115 1.00 89.56 117 THR A CA 1
ATOM 887 C C . THR A 1 117 ? -0.389 -10.925 15.887 1.00 89.56 117 THR A C 1
ATOM 889 O O . THR A 1 117 ? 0.100 -11.947 16.367 1.00 89.56 117 THR A O 1
ATOM 892 N N . GLY A 1 118 ? 0.192 -9.727 16.027 1.00 83.06 118 GLY A N 1
ATOM 893 C CA . GLY A 1 118 ? 1.432 -9.469 16.764 1.00 83.06 118 GLY A CA 1
ATOM 894 C C . GLY A 1 118 ? 2.707 -9.932 16.054 1.00 83.06 118 GLY A C 1
ATOM 895 O O . GLY A 1 118 ? 3.802 -9.654 16.537 1.00 83.06 118 GLY A O 1
ATOM 896 N N . LYS A 1 119 ? 2.591 -10.636 14.922 1.00 79.75 119 LYS A N 1
ATOM 897 C CA . LYS A 1 119 ? 3.722 -11.064 14.097 1.00 79.75 119 LYS A CA 1
ATOM 898 C C . LYS A 1 119 ? 3.296 -11.315 12.657 1.00 79.75 119 LYS A C 1
ATOM 900 O O . LYS A 1 119 ? 2.233 -11.871 12.400 1.00 79.75 119 LYS A O 1
ATOM 905 N N . ILE A 1 120 ? 4.172 -10.983 11.722 1.00 83.56 120 ILE A N 1
ATOM 906 C CA . ILE A 1 120 ? 4.087 -11.434 10.334 1.00 83.56 120 ILE A CA 1
ATOM 907 C C . ILE A 1 120 ? 5.442 -12.001 9.936 1.00 83.56 120 ILE A C 1
ATOM 909 O O . ILE A 1 120 ? 6.464 -11.615 10.498 1.00 83.56 120 ILE A O 1
ATOM 913 N N . ASP A 1 121 ? 5.429 -12.919 8.981 1.00 85.62 121 ASP A N 1
ATOM 914 C CA . ASP A 1 121 ? 6.647 -13.432 8.372 1.00 85.62 121 ASP A CA 1
ATOM 915 C C . ASP A 1 121 ? 7.083 -12.459 7.270 1.00 85.62 121 ASP A C 1
ATOM 917 O O . ASP A 1 121 ? 6.622 -12.543 6.132 1.00 85.62 121 ASP A O 1
ATOM 921 N N . THR A 1 122 ? 7.857 -11.440 7.650 1.00 78.19 122 THR A N 1
ATOM 922 C CA . THR A 1 122 ? 8.371 -10.441 6.703 1.00 78.19 122 THR A CA 1
ATOM 923 C C . THR A 1 122 ? 9.394 -11.033 5.751 1.00 78.19 122 THR A C 1
ATOM 925 O O . THR A 1 122 ? 9.494 -10.553 4.628 1.00 78.19 122 THR A O 1
ATOM 928 N N . ASP A 1 123 ? 10.114 -12.068 6.184 1.00 78.94 123 ASP A N 1
ATOM 929 C CA . ASP A 1 123 ? 11.132 -12.723 5.370 1.00 78.94 123 ASP A CA 1
ATOM 930 C C . ASP A 1 123 ? 10.455 -13.493 4.240 1.00 78.94 123 ASP A C 1
ATOM 932 O O . ASP A 1 123 ? 10.759 -13.233 3.089 1.00 78.94 123 ASP A O 1
ATOM 936 N N . ALA A 1 124 ? 9.403 -14.271 4.519 1.00 82.06 124 ALA A N 1
ATOM 937 C CA . ALA A 1 124 ? 8.621 -14.916 3.461 1.00 82.06 124 ALA A CA 1
ATOM 938 C C . ALA A 1 124 ? 7.976 -13.917 2.477 1.00 82.06 124 ALA A C 1
ATOM 940 O O . ALA A 1 124 ? 7.784 -14.231 1.304 1.00 82.06 124 ALA A O 1
ATOM 941 N N . LEU A 1 125 ? 7.608 -12.712 2.934 1.00 79.19 125 LEU A N 1
ATOM 942 C CA . LEU A 1 125 ? 7.100 -11.657 2.048 1.00 79.19 125 LEU A CA 1
ATOM 943 C C . LEU A 1 125 ? 8.210 -11.059 1.176 1.00 79.19 125 LEU A C 1
ATOM 945 O O . LEU A 1 125 ? 7.968 -10.813 -0.003 1.00 79.19 125 LEU A O 1
ATOM 949 N N . ALA A 1 126 ? 9.398 -10.837 1.742 1.00 73.94 126 ALA A N 1
ATOM 950 C CA . ALA A 1 126 ? 10.568 -10.376 1.005 1.00 73.94 126 ALA A CA 1
ATOM 951 C C . ALA A 1 126 ? 11.043 -11.438 0.005 1.00 73.94 126 ALA A C 1
ATOM 953 O O . ALA A 1 126 ? 11.235 -11.115 -1.159 1.00 73.94 126 ALA A O 1
ATOM 954 N N . ASP A 1 127 ? 11.100 -12.705 0.414 1.00 75.62 127 ASP A N 1
ATOM 955 C CA . ASP A 1 127 ? 11.450 -13.842 -0.435 1.00 75.62 127 ASP A CA 1
ATOM 956 C C . ASP A 1 127 ? 10.469 -13.971 -1.600 1.00 75.62 127 ASP A C 1
ATOM 958 O O . ASP A 1 127 ? 10.887 -14.190 -2.723 1.00 75.62 127 ASP A O 1
ATOM 962 N N . ILE A 1 128 ? 9.163 -13.757 -1.401 1.00 72.12 128 ILE A N 1
ATOM 963 C CA . ILE A 1 128 ? 8.215 -13.734 -2.526 1.00 72.12 128 ILE A CA 1
ATOM 964 C C . ILE A 1 128 ? 8.529 -12.593 -3.496 1.00 72.12 128 ILE A C 1
ATOM 966 O O . ILE A 1 128 ? 8.389 -12.796 -4.699 1.00 72.12 128 ILE A O 1
ATOM 970 N N . LEU A 1 129 ? 8.918 -11.414 -3.010 1.00 70.19 129 LEU A N 1
ATOM 971 C CA . LEU A 1 129 ? 9.268 -10.280 -3.869 1.00 70.19 129 LEU A CA 1
ATOM 972 C C . LEU A 1 129 ? 10.604 -10.502 -4.599 1.00 70.19 129 LEU A C 1
ATOM 974 O O . LEU A 1 129 ? 10.716 -10.116 -5.760 1.00 70.19 129 LEU A O 1
ATOM 978 N N . ASP A 1 130 ? 11.564 -11.173 -3.959 1.00 65.75 130 ASP A N 1
ATOM 979 C CA . ASP A 1 130 ? 12.878 -11.497 -4.523 1.00 65.75 130 ASP A CA 1
ATOM 980 C C . ASP A 1 130 ? 12.798 -12.710 -5.485 1.00 65.75 130 ASP A C 1
ATOM 982 O O . ASP A 1 130 ? 13.196 -12.625 -6.651 1.00 65.75 130 ASP A O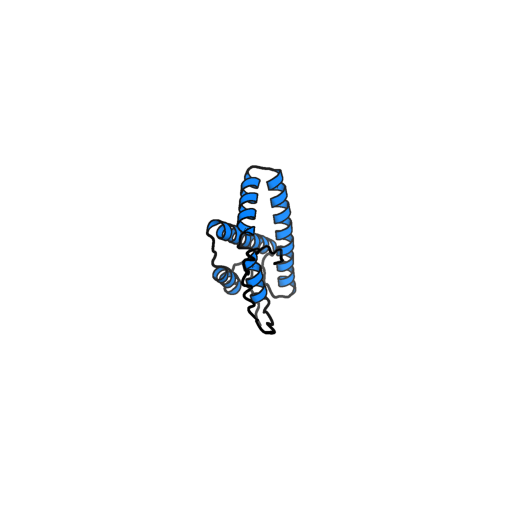 1
ATOM 986 N N . GLU A 1 131 ? 12.218 -13.834 -5.044 1.00 59.22 131 GLU A N 1
ATOM 987 C CA . GLU A 1 131 ? 12.053 -15.084 -5.806 1.00 59.22 131 GLU A CA 1
ATOM 988 C C . GLU A 1 131 ? 10.996 -14.967 -6.915 1.00 59.22 131 GLU A C 1
ATOM 990 O O . GLU A 1 131 ? 11.158 -15.565 -7.981 1.00 59.22 131 GLU A O 1
ATOM 995 N N . ASN A 1 132 ? 9.935 -14.170 -6.722 1.00 49.72 132 ASN A N 1
ATOM 996 C CA . ASN A 1 132 ? 8.991 -13.813 -7.787 1.00 49.72 132 ASN A CA 1
ATOM 997 C C . ASN A 1 132 ? 9.284 -12.427 -8.366 1.00 49.72 132 ASN A C 1
ATOM 999 O O . ASN A 1 132 ? 8.372 -11.615 -8.551 1.00 49.72 132 ASN A O 1
ATOM 1003 N N . SER A 1 133 ? 10.489 -12.296 -8.922 1.00 50.34 133 SER A N 1
ATOM 1004 C CA . SER A 1 133 ? 10.759 -11.552 -10.171 1.00 50.34 133 SER A CA 1
ATOM 1005 C C . SER A 1 133 ? 9.922 -12.071 -11.377 1.00 50.34 133 SER A C 1
ATOM 1007 O O . SER A 1 133 ? 10.359 -12.086 -12.525 1.00 50.34 133 SER A O 1
ATOM 1009 N N . GLY A 1 134 ? 8.743 -12.629 -11.114 1.00 41.78 134 GLY A N 1
ATOM 1010 C CA . GLY A 1 134 ? 7.887 -13.410 -11.995 1.00 41.78 134 GLY A CA 1
ATOM 1011 C C . GLY A 1 134 ? 6.422 -13.396 -11.551 1.00 41.78 134 GLY A C 1
ATOM 1012 O O . GLY A 1 134 ? 5.605 -14.107 -12.139 1.00 41.78 134 GLY A O 1
ATOM 1013 N N . LEU A 1 135 ? 6.043 -12.548 -10.579 1.00 45.12 135 LEU A N 1
ATOM 1014 C CA . LEU A 1 135 ? 4.693 -11.985 -10.618 1.00 45.12 135 LEU A CA 1
ATOM 1015 C C . LEU A 1 135 ? 4.539 -11.338 -12.004 1.00 45.12 135 LEU A C 1
ATOM 1017 O O . LEU A 1 135 ? 5.506 -10.748 -12.486 1.00 45.12 135 LEU A O 1
ATOM 1021 N N . PRO A 1 136 ? 3.371 -11.416 -12.665 1.00 48.59 136 PRO A N 1
ATOM 1022 C CA . PRO A 1 136 ? 3.197 -10.977 -14.057 1.00 48.59 136 PRO A CA 1
ATOM 1023 C C . PRO A 1 136 ? 3.455 -9.476 -14.296 1.00 48.59 136 PRO A C 1
ATOM 1025 O O . PRO A 1 136 ? 3.134 -8.978 -15.361 1.00 48.59 136 PRO A O 1
ATOM 1028 N N . PHE A 1 137 ? 3.971 -8.748 -13.306 1.00 51.34 137 PHE A N 1
ATOM 1029 C CA . PHE A 1 137 ? 4.167 -7.311 -13.313 1.00 51.34 137 PHE A CA 1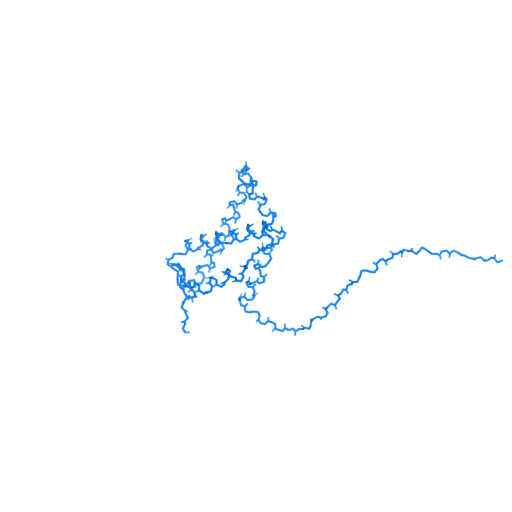
ATOM 1030 C C . PHE A 1 137 ? 5.593 -6.839 -13.035 1.00 51.34 137 PHE A C 1
ATOM 1032 O O . PHE A 1 137 ? 5.833 -5.665 -13.269 1.00 51.34 137 PHE A O 1
ATOM 1039 N N . ILE A 1 138 ? 6.524 -7.670 -12.547 1.00 51.22 138 ILE A N 1
ATOM 1040 C CA . ILE A 1 138 ? 7.923 -7.255 -12.335 1.00 51.22 138 ILE A CA 1
ATOM 1041 C C . ILE A 1 138 ? 8.842 -8.434 -12.657 1.00 51.22 138 ILE A C 1
ATOM 1043 O O . ILE A 1 138 ? 8.965 -9.361 -11.861 1.00 51.22 138 ILE A O 1
ATOM 1047 N N . ARG A 1 139 ? 9.486 -8.407 -13.820 1.00 54.88 139 ARG A N 1
ATOM 1048 C CA . ARG A 1 139 ? 10.684 -9.190 -14.116 1.00 54.88 139 ARG A CA 1
ATOM 1049 C C . ARG A 1 139 ? 11.912 -8.416 -13.652 1.00 54.88 139 ARG A C 1
ATOM 1051 O O . ARG A 1 139 ? 11.896 -7.195 -13.581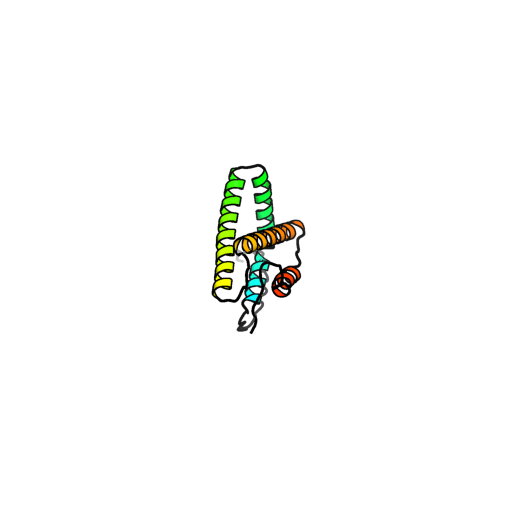 1.00 54.88 139 ARG A O 1
ATOM 1058 N N . THR A 1 140 ? 12.976 -9.105 -13.281 1.00 49.16 140 THR A N 1
ATOM 1059 C CA . THR A 1 140 ? 14.270 -8.467 -13.015 1.00 49.16 140 THR A CA 1
ATOM 1060 C C . THR A 1 140 ? 15.233 -8.950 -14.086 1.00 49.16 140 THR A C 1
ATOM 1062 O O . THR A 1 140 ? 15.240 -10.132 -14.440 1.00 49.16 140 THR A O 1
ATOM 1065 N N . THR A 1 141 ? 16.009 -8.040 -14.666 1.00 45.00 141 THR A N 1
ATOM 1066 C CA . THR A 1 141 ? 17.096 -8.408 -15.574 1.00 45.00 141 THR A CA 1
ATOM 1067 C C . THR A 1 141 ? 18.389 -8.404 -14.776 1.00 45.00 141 THR A C 1
ATOM 1069 O O . THR A 1 141 ? 18.919 -7.341 -14.461 1.00 45.00 141 THR A O 1
ATOM 1072 N N . TYR A 1 142 ? 18.877 -9.591 -14.429 1.00 43.62 142 TYR A N 1
ATOM 1073 C CA . TYR A 1 142 ? 20.262 -9.775 -14.007 1.00 43.62 142 TYR A CA 1
ATOM 1074 C C . TYR A 1 142 ? 21.089 -10.185 -15.233 1.00 43.62 142 TYR A C 1
ATOM 1076 O O . TYR A 1 142 ? 20.722 -11.146 -15.912 1.00 43.62 142 TYR A O 1
ATOM 1084 N N . ASP A 1 143 ? 22.161 -9.435 -15.507 1.00 41.72 143 ASP A N 1
ATOM 1085 C CA . ASP A 1 143 ? 23.265 -9.827 -16.403 1.00 41.72 143 ASP A CA 1
ATOM 1086 C C . ASP A 1 143 ? 24.259 -10.737 -15.659 1.00 41.72 143 ASP A C 1
ATOM 1088 O O . ASP A 1 143 ? 24.554 -10.446 -14.472 1.00 41.72 143 ASP A O 1
#

Foldseek 3Di:
DDDDDDDDDDPPPDDDPPPPDDDDDPPPDDPVNVVVVVLVVLLDPVLQVVVVLVVVLVPDVVSVVVVVVVLVVQLVVLLVVLVVCVVVQQWDFPDSNVVSVVVSVVSNVLSNCSNPVVDDDVVVVVCCVVVPCPPVTTNGDDD